Protein AF-D8FHB5-F1 (afdb_monomer)

Secondary structure (DSSP, 8-state):
--HHHHHHHHHHHHHHHHHHHHHHHHHHHHHHHHHSS--HHHHHHHHHHHHHHHHHHHHHHHH-TTTHHHHHHHHHHHHHHHHHHHHHTT--

Sequence (92 aa):
MNKEKLKNLLEKLTLFLTFLIVVVTWIGRIKKTNIGYVPSSIRNLQIILVLFTMAEILLLTYLDKKKNALYLSIFYIIMAVVYIAFKGAGRI

Solvent-accessible surface area (backbone atoms only — not comparable to full-atom values): 5071 Å² total; per-residue (Å²): 128,57,72,66,60,51,49,57,50,47,59,52,47,52,53,51,50,54,52,48,48,51,51,54,50,50,53,34,50,54,41,23,74,75,74,72,47,60,55,68,69,57,52,52,50,52,51,52,49,53,54,50,51,48,54,48,38,53,51,49,27,71,72,36,74,88,53,20,72,59,35,50,49,53,46,52,50,52,48,51,55,50,49,52,56,39,44,76,65,72,76,106

Mean predic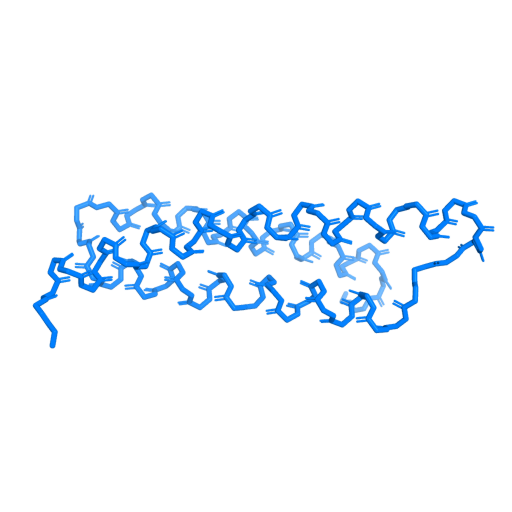ted aligned error: 4.4 Å

Radius of gyration: 15.34 Å; Cα contacts (8 Å, |Δi|>4): 53; chains: 1; bounding box: 34×20×45 Å

Foldseek 3Di:
DDLVVVLVVLVVVLVVLVVVLVVLVVVQVVCCVVVVGRDPVSVVVNVVSLVVSLVSLVVNLVSDVPCVVVSVVVSVVSVVVVVVVCVVVVND

pLDDT: mean 89.98, std 6.07, range [62.5, 95.25]

Structure (mmCIF, N/CA/C/O backbone):
data_AF-D8FHB5-F1
#
_entry.id   AF-D8FHB5-F1
#
loop_
_atom_site.group_PDB
_atom_site.id
_atom_site.type_symbol
_atom_site.label_atom_id
_atom_site.label_alt_id
_atom_site.label_comp_id
_atom_site.label_asym_id
_atom_site.label_entity_id
_atom_site.label_seq_id
_atom_site.pdbx_PDB_ins_code
_atom_site.Cartn_x
_atom_site.Cartn_y
_atom_site.Cartn_z
_atom_site.occupancy
_atom_site.B_iso_or_equiv
_atom_site.auth_seq_id
_atom_site.auth_comp_id
_atom_site.auth_asym_id
_atom_site.auth_atom_id
_atom_site.pdbx_PDB_model_num
ATOM 1 N N . MET A 1 1 ? 0.823 -5.562 24.369 1.00 63.31 1 MET A N 1
ATOM 2 C CA . MET A 1 1 ? 0.630 -4.137 24.000 1.00 63.31 1 MET A CA 1
ATOM 3 C C . MET A 1 1 ? -0.867 -3.838 24.012 1.00 63.31 1 MET A C 1
ATOM 5 O O . MET A 1 1 ? -1.612 -4.683 23.540 1.00 63.31 1 MET A O 1
ATOM 9 N N . ASN A 1 2 ? -1.325 -2.715 24.583 1.00 86.94 2 ASN A N 1
ATOM 10 C CA . ASN A 1 2 ? -2.764 -2.394 24.618 1.00 86.94 2 ASN A CA 1
ATOM 11 C C . ASN A 1 2 ? -3.309 -2.207 23.185 1.00 86.94 2 ASN A C 1
ATOM 13 O O . ASN A 1 2 ? -2.590 -1.671 22.337 1.00 86.94 2 ASN A O 1
ATOM 17 N N . LYS A 1 3 ? -4.552 -2.625 22.911 1.00 83.62 3 LYS A N 1
ATOM 18 C CA . LYS A 1 3 ? -5.154 -2.614 21.563 1.00 83.62 3 LYS A CA 1
ATOM 19 C C . LYS A 1 3 ? -5.110 -1.224 20.917 1.00 83.62 3 LYS A C 1
ATOM 21 O O . LYS A 1 3 ? -4.780 -1.100 19.742 1.00 83.62 3 LYS A O 1
ATOM 26 N N . GLU A 1 4 ? -5.363 -0.176 21.697 1.00 86.00 4 GLU A N 1
ATOM 27 C CA . GLU A 1 4 ? -5.278 1.213 21.227 1.00 86.00 4 GLU A CA 1
ATOM 28 C C . GLU A 1 4 ? -3.846 1.652 20.909 1.00 86.00 4 GLU A C 1
ATOM 30 O O . GLU A 1 4 ? -3.613 2.311 19.899 1.00 86.00 4 GLU A O 1
ATOM 35 N N . LYS A 1 5 ? -2.865 1.236 21.723 1.00 89.69 5 LYS A N 1
ATOM 36 C CA . LYS A 1 5 ? -1.445 1.508 21.451 1.00 89.69 5 LYS A CA 1
ATOM 37 C C . LYS A 1 5 ? -0.995 0.833 20.155 1.00 89.69 5 LYS A C 1
ATOM 39 O O . LYS A 1 5 ? -0.287 1.457 19.373 1.00 89.69 5 LYS A O 1
ATOM 44 N N . LEU A 1 6 ? -1.429 -0.409 19.917 1.00 90.31 6 LEU A N 1
ATOM 45 C CA . LEU A 1 6 ? -1.154 -1.124 18.669 1.00 90.31 6 LEU A CA 1
ATOM 46 C C . LEU A 1 6 ? -1.789 -0.422 17.470 1.00 90.31 6 LEU A C 1
ATOM 48 O O . LEU A 1 6 ? -1.103 -0.199 16.479 1.00 90.31 6 LEU A O 1
ATOM 52 N N . LYS A 1 7 ? -3.057 -0.012 17.578 1.00 89.50 7 LYS A N 1
ATOM 53 C CA . LYS A 1 7 ? -3.730 0.735 16.512 1.00 89.50 7 LYS A CA 1
ATOM 54 C C . LYS A 1 7 ? -2.986 2.024 16.162 1.00 89.50 7 LYS A C 1
ATOM 56 O O . LYS A 1 7 ? -2.687 2.241 14.997 1.00 89.50 7 LYS A O 1
ATOM 61 N N . ASN A 1 8 ? -2.643 2.843 17.155 1.00 92.38 8 ASN A N 1
ATOM 62 C CA . ASN A 1 8 ? -1.933 4.102 16.914 1.00 92.38 8 ASN A CA 1
ATOM 63 C C . ASN A 1 8 ? -0.546 3.877 16.295 1.00 92.38 8 ASN A C 1
ATOM 65 O O . ASN A 1 8 ? -0.071 4.709 15.526 1.00 92.38 8 ASN A O 1
ATOM 69 N N . LEU A 1 9 ? 0.122 2.774 16.644 1.00 93.75 9 LEU A N 1
ATOM 70 C CA . LEU A 1 9 ? 1.397 2.406 16.038 1.00 93.75 9 LEU A CA 1
ATOM 71 C C . LEU A 1 9 ? 1.220 2.024 14.565 1.00 93.75 9 LEU A C 1
ATOM 73 O O . LEU A 1 9 ? 1.992 2.498 13.740 1.00 93.75 9 LEU A O 1
ATOM 77 N N . LEU A 1 10 ? 0.185 1.244 14.241 1.00 92.62 10 LEU A N 1
ATOM 78 C CA . LEU A 1 10 ? -0.159 0.901 12.861 1.00 92.62 10 LEU A CA 1
ATOM 79 C C . LEU A 1 10 ? -0.578 2.141 12.061 1.00 92.62 10 LEU A C 1
ATOM 81 O O . LEU A 1 10 ? -0.059 2.364 10.986 1.00 92.62 10 LEU A O 1
ATOM 85 N N . GLU A 1 11 ? -1.409 3.041 12.590 1.00 91.19 11 GLU A N 1
ATOM 86 C CA . GLU A 1 11 ? -1.762 4.275 11.863 1.00 91.19 11 GLU A CA 1
ATOM 87 C C . GLU A 1 11 ? -0.515 5.111 11.500 1.00 91.19 11 GLU A C 1
ATOM 89 O O . GLU A 1 11 ? -0.404 5.630 10.387 1.00 91.19 11 GLU A O 1
ATOM 94 N N . LYS A 1 12 ? 0.464 5.201 12.410 1.00 94.62 12 LYS A N 1
ATOM 95 C CA . LYS A 1 12 ? 1.746 5.876 12.144 1.00 94.62 12 LYS A CA 1
ATOM 96 C C . LYS A 1 12 ? 2.609 5.121 11.137 1.00 94.62 12 LYS A C 1
ATOM 98 O O . LYS A 1 12 ? 3.237 5.751 10.286 1.00 94.62 12 LYS A O 1
ATOM 103 N N . LEU A 1 13 ? 2.655 3.796 11.239 1.00 94.50 13 LEU A N 1
ATOM 104 C CA . LEU A 1 13 ? 3.408 2.948 10.323 1.00 94.50 13 LEU A CA 1
ATOM 105 C C . LEU A 1 13 ? 2.816 3.011 8.906 1.00 94.50 13 LEU A C 1
ATOM 107 O O . LEU A 1 13 ? 3.576 3.189 7.958 1.00 94.50 13 LEU A O 1
ATOM 111 N N . THR A 1 14 ? 1.491 3.024 8.763 1.00 91.62 14 THR A N 1
ATOM 112 C CA . THR A 1 14 ? 0.799 3.174 7.475 1.00 91.62 14 THR A CA 1
ATOM 113 C C . THR A 1 14 ? 1.160 4.495 6.806 1.00 91.62 14 THR A C 1
ATOM 115 O O . THR A 1 14 ? 1.479 4.526 5.615 1.00 91.62 14 THR A O 1
ATOM 118 N N . LEU A 1 15 ? 1.167 5.598 7.565 1.00 92.12 15 LEU A N 1
ATOM 119 C CA . LEU A 1 15 ? 1.604 6.905 7.060 1.00 92.12 15 LEU A CA 1
ATOM 120 C C . LEU A 1 15 ? 3.067 6.868 6.604 1.00 92.12 15 LEU A C 1
ATOM 122 O O . LEU A 1 15 ? 3.387 7.334 5.508 1.00 92.12 15 LEU A O 1
ATOM 126 N N . PHE A 1 16 ? 3.944 6.277 7.418 1.00 94.69 16 PHE A N 1
ATOM 127 C CA . PHE A 1 16 ? 5.359 6.131 7.090 1.00 94.69 16 PHE A CA 1
ATOM 128 C C . PHE A 1 16 ? 5.579 5.294 5.822 1.00 94.69 16 PHE A C 1
ATOM 130 O O . PHE A 1 16 ? 6.328 5.704 4.937 1.00 94.69 16 PHE A O 1
ATOM 137 N N . LEU A 1 17 ? 4.897 4.156 5.690 1.00 93.00 17 LEU A N 1
ATOM 138 C CA . LEU A 1 17 ? 4.993 3.291 4.516 1.00 93.00 17 LEU A CA 1
ATOM 139 C C . LEU A 1 17 ? 4.449 3.971 3.266 1.00 93.00 17 LEU A C 1
ATOM 141 O O . LEU A 1 17 ? 5.063 3.868 2.209 1.00 93.00 17 LEU A O 1
ATOM 145 N N . THR A 1 18 ? 3.352 4.719 3.385 1.00 90.25 18 THR A N 1
ATOM 146 C CA . THR A 1 18 ? 2.795 5.494 2.267 1.00 90.25 18 THR A CA 1
ATOM 147 C C . THR A 1 18 ? 3.811 6.518 1.767 1.00 90.25 18 THR A C 1
ATOM 149 O O . THR A 1 18 ? 4.066 6.609 0.565 1.00 90.25 18 THR A O 1
ATOM 152 N N . PHE A 1 19 ? 4.460 7.241 2.683 1.00 94.19 19 PHE A N 1
ATOM 153 C CA . PHE A 1 19 ? 5.550 8.150 2.337 1.00 94.19 19 PHE A CA 1
ATOM 154 C C . PHE A 1 19 ? 6.716 7.409 1.666 1.00 94.19 19 PHE A C 1
ATOM 156 O O . PHE A 1 19 ? 7.203 7.833 0.615 1.00 94.19 19 PHE A O 1
ATOM 163 N N . LEU A 1 20 ? 7.127 6.266 2.219 1.00 94.06 20 LEU A N 1
ATOM 164 C CA . LEU A 1 20 ? 8.216 5.461 1.672 1.00 94.06 20 LEU A CA 1
ATOM 165 C C . LEU A 1 20 ? 7.902 4.955 0.252 1.00 94.06 20 LEU A C 1
ATOM 167 O O . LEU A 1 20 ? 8.767 5.013 -0.621 1.00 94.06 20 LEU A O 1
ATOM 171 N N . ILE A 1 21 ? 6.663 4.521 -0.008 1.00 93.19 21 ILE A N 1
ATOM 172 C CA . ILE A 1 21 ? 6.193 4.119 -1.342 1.00 93.19 21 ILE A CA 1
ATOM 173 C C . ILE A 1 21 ? 6.372 5.272 -2.328 1.00 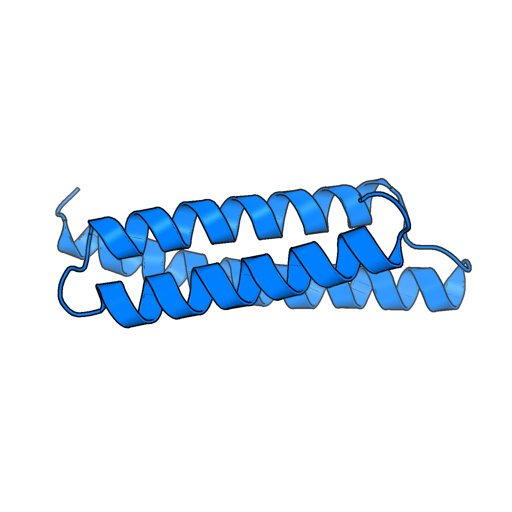93.19 21 ILE A C 1
ATOM 175 O O . ILE A 1 21 ? 6.920 5.058 -3.413 1.00 93.19 21 ILE A O 1
ATOM 179 N N . VAL A 1 22 ? 5.961 6.490 -1.962 1.00 93.50 22 VAL A N 1
ATOM 180 C CA . VAL A 1 22 ? 6.119 7.676 -2.820 1.00 93.50 22 VAL A CA 1
ATOM 181 C C . VAL A 1 22 ? 7.595 7.928 -3.124 1.00 93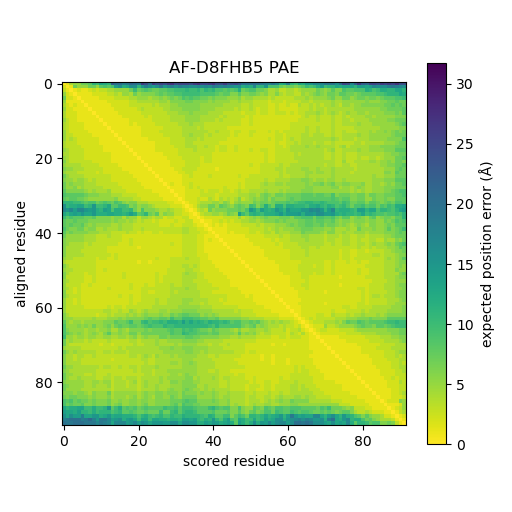.50 22 VAL A C 1
ATOM 183 O O . VAL A 1 22 ? 7.957 8.056 -4.295 1.00 93.50 22 VAL A O 1
ATOM 186 N N . VAL A 1 23 ? 8.460 7.919 -2.105 1.00 94.94 23 VAL A N 1
ATOM 187 C CA . VAL A 1 23 ? 9.907 8.137 -2.267 1.00 94.94 23 VAL A CA 1
ATOM 188 C C . VAL A 1 23 ? 10.529 7.091 -3.196 1.00 94.94 23 VAL A C 1
ATOM 190 O O . VAL A 1 23 ? 11.186 7.446 -4.176 1.00 94.94 23 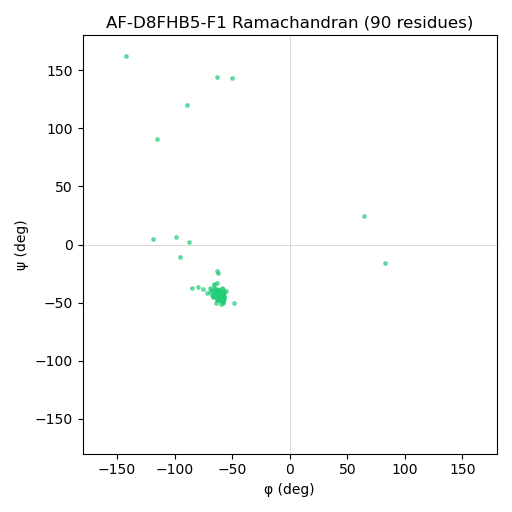VAL A O 1
ATOM 193 N N . VAL A 1 24 ? 10.292 5.801 -2.949 1.00 93.06 24 VAL A N 1
ATOM 194 C CA . VAL A 1 24 ? 10.858 4.712 -3.765 1.00 93.06 24 VAL A CA 1
ATOM 195 C C . VAL A 1 24 ? 10.296 4.737 -5.192 1.00 93.06 24 VAL A C 1
ATOM 197 O O . VAL A 1 24 ? 11.015 4.450 -6.156 1.00 93.06 24 VAL A O 1
ATOM 200 N N . THR A 1 25 ? 9.032 5.124 -5.364 1.00 91.81 25 THR A N 1
ATOM 201 C CA . THR A 1 25 ? 8.426 5.333 -6.689 1.00 91.81 25 THR A CA 1
ATOM 202 C C . THR A 1 25 ? 9.116 6.466 -7.439 1.00 91.81 25 THR A C 1
ATOM 204 O O . THR A 1 25 ? 9.441 6.322 -8.622 1.00 91.81 25 THR A O 1
ATOM 207 N N . TRP A 1 26 ? 9.417 7.565 -6.750 1.00 93.81 26 TRP A N 1
ATOM 208 C CA . TRP A 1 26 ? 10.094 8.717 -7.332 1.00 93.81 26 TRP A CA 1
ATOM 209 C C . TRP A 1 26 ? 11.535 8.393 -7.746 1.00 93.81 26 TRP A C 1
ATOM 211 O O . TRP A 1 26 ? 11.929 8.677 -8.879 1.00 93.81 26 TRP A O 1
ATOM 221 N N . ILE A 1 27 ? 12.283 7.684 -6.895 1.00 92.12 27 ILE A N 1
ATOM 222 C CA . ILE A 1 27 ? 13.625 7.176 -7.225 1.00 92.12 27 ILE A CA 1
ATOM 223 C C . ILE A 1 27 ? 13.563 6.258 -8.453 1.00 92.12 27 ILE A C 1
ATOM 225 O O . ILE A 1 27 ? 14.377 6.388 -9.372 1.00 92.12 27 ILE A O 1
ATOM 229 N N . GLY A 1 28 ? 12.580 5.354 -8.506 1.00 91.12 28 GLY A N 1
ATOM 230 C CA . GLY A 1 28 ? 12.359 4.488 -9.664 1.00 91.12 28 GLY A CA 1
ATOM 231 C C . GLY A 1 28 ? 12.113 5.281 -10.948 1.00 91.12 28 GLY A C 1
ATOM 232 O O . GLY A 1 28 ? 12.688 4.953 -11.987 1.00 91.12 28 GLY A O 1
ATOM 233 N N . ARG A 1 29 ? 11.324 6.359 -10.877 1.00 89.81 29 ARG A N 1
ATOM 234 C CA . ARG A 1 29 ? 11.057 7.245 -12.019 1.00 89.81 29 ARG A CA 1
ATOM 235 C C . ARG A 1 29 ? 12.317 7.968 -12.491 1.00 89.81 29 ARG A C 1
ATOM 237 O O . ARG A 1 29 ? 12.577 7.957 -13.688 1.00 89.81 29 ARG A O 1
ATOM 244 N N . ILE A 1 30 ? 13.123 8.510 -11.576 1.00 90.81 30 ILE A N 1
ATOM 245 C CA . ILE A 1 30 ? 14.412 9.145 -11.907 1.00 90.81 30 ILE A CA 1
ATOM 246 C C . ILE A 1 30 ? 15.334 8.150 -12.615 1.00 90.81 30 ILE A C 1
ATOM 248 O O . ILE A 1 30 ? 15.911 8.465 -13.655 1.00 90.81 30 ILE A O 1
ATOM 252 N N . LYS A 1 31 ? 15.447 6.922 -12.092 1.00 89.06 31 LYS A N 1
ATOM 253 C CA . LYS A 1 31 ? 16.245 5.875 -12.740 1.00 89.06 31 LYS A CA 1
ATOM 254 C C . LYS A 1 31 ? 15.701 5.550 -14.129 1.00 89.06 31 LYS A C 1
ATOM 256 O O . LYS A 1 31 ? 16.481 5.536 -15.070 1.00 89.06 31 LYS A O 1
ATOM 261 N N . LYS A 1 32 ? 14.385 5.397 -14.298 1.00 89.88 32 LYS A N 1
ATOM 262 C CA . LYS A 1 32 ? 13.788 5.167 -15.622 1.00 89.88 32 LYS A CA 1
ATOM 263 C C . LYS A 1 32 ? 14.135 6.275 -16.619 1.00 89.88 32 LYS A C 1
ATOM 265 O O . LYS A 1 32 ? 14.450 5.959 -17.757 1.00 89.88 32 LYS A O 1
ATOM 270 N N . THR A 1 33 ? 14.111 7.539 -16.202 1.00 90.06 33 THR A N 1
ATOM 271 C CA . THR A 1 33 ? 14.487 8.664 -17.071 1.00 90.06 33 THR A CA 1
ATOM 272 C C . THR A 1 33 ? 15.969 8.627 -17.456 1.00 90.06 33 THR A C 1
ATOM 274 O O . THR A 1 33 ? 16.301 8.915 -18.598 1.00 90.06 33 THR A O 1
ATOM 277 N N . ASN A 1 34 ? 16.854 8.229 -16.536 1.00 86.06 34 ASN A N 1
ATOM 278 C CA . ASN A 1 34 ? 18.303 8.267 -16.762 1.00 86.06 34 ASN A CA 1
ATOM 279 C C . ASN A 1 34 ? 18.857 7.032 -17.495 1.00 86.06 34 ASN A C 1
ATOM 281 O O . ASN A 1 34 ? 19.784 7.165 -18.284 1.00 86.06 34 ASN A O 1
ATOM 285 N N . ILE A 1 35 ? 18.337 5.833 -17.208 1.00 86.56 35 ILE A N 1
ATOM 286 C CA . ILE A 1 35 ? 18.843 4.550 -17.744 1.00 86.56 35 ILE A CA 1
ATOM 287 C C . ILE A 1 35 ? 17.803 3.784 -18.582 1.00 86.56 35 ILE A C 1
ATOM 289 O O . ILE A 1 35 ? 18.045 2.652 -18.985 1.00 86.56 35 ILE A O 1
ATOM 293 N N . GLY A 1 36 ? 16.625 4.363 -18.831 1.00 87.62 36 GLY A N 1
ATOM 294 C CA . GLY A 1 36 ? 15.565 3.791 -19.676 1.00 87.62 36 GLY A CA 1
ATOM 295 C C . GLY A 1 36 ? 14.647 2.770 -18.989 1.00 87.62 36 GLY A C 1
ATOM 296 O O . GLY A 1 36 ? 13.551 2.497 -19.479 1.00 87.62 36 GLY A O 1
ATOM 297 N N . TYR A 1 37 ? 15.031 2.226 -17.830 1.00 85.75 37 TYR A N 1
ATOM 298 C CA . TYR A 1 37 ? 14.245 1.224 -17.099 1.00 85.75 37 TYR A CA 1
ATOM 299 C C . TYR A 1 37 ? 14.306 1.405 -15.575 1.00 85.75 37 TYR A C 1
ATOM 301 O O . TYR A 1 37 ? 15.190 2.063 -15.033 1.00 85.75 37 TYR A O 1
ATOM 309 N N . VAL A 1 38 ? 13.351 0.794 -14.862 1.00 88.12 38 VAL A N 1
ATOM 310 C CA . VAL A 1 38 ? 13.374 0.709 -13.392 1.00 88.12 38 VAL A CA 1
ATOM 311 C C . VAL A 1 38 ? 14.139 -0.557 -12.979 1.00 88.12 38 VAL A C 1
ATOM 313 O O . VAL A 1 38 ? 13.695 -1.660 -13.340 1.00 88.12 38 VAL A O 1
ATOM 316 N N . PRO A 1 39 ? 15.250 -0.440 -12.223 1.00 90.19 39 PRO A N 1
ATOM 317 C CA . PRO A 1 39 ? 16.000 -1.585 -11.709 1.00 90.19 39 PRO A CA 1
ATOM 318 C C . PRO A 1 39 ? 15.102 -2.605 -11.002 1.00 90.19 39 PRO A C 1
ATOM 320 O O . PRO A 1 39 ? 14.148 -2.235 -10.313 1.00 90.19 39 PRO A O 1
ATOM 323 N N . SER A 1 40 ? 15.410 -3.894 -11.159 1.00 88.69 40 SER A N 1
ATOM 324 C CA . SER A 1 40 ? 14.656 -4.990 -10.533 1.00 88.69 40 SER A CA 1
ATOM 325 C C . SER A 1 40 ? 14.608 -4.865 -9.010 1.00 88.69 40 SER A C 1
ATOM 327 O O . SER A 1 40 ? 13.554 -5.078 -8.423 1.00 88.69 40 SER A O 1
ATOM 329 N N . SER A 1 41 ? 15.699 -4.425 -8.378 1.00 89.88 41 SER A N 1
ATOM 330 C CA . SER A 1 41 ? 15.765 -4.168 -6.934 1.00 89.88 41 SER A CA 1
ATOM 331 C C . SER A 1 41 ? 14.733 -3.136 -6.468 1.00 89.88 41 SER A C 1
ATOM 333 O O . SER A 1 41 ? 13.972 -3.399 -5.541 1.00 89.88 41 SER A O 1
ATOM 335 N N . ILE A 1 42 ? 14.648 -1.989 -7.149 1.00 91.31 42 ILE A N 1
ATOM 336 C CA . ILE A 1 42 ? 13.694 -0.917 -6.822 1.00 91.31 42 ILE A CA 1
ATOM 337 C C . ILE A 1 42 ? 12.259 -1.385 -7.061 1.00 91.31 42 ILE A C 1
ATOM 339 O O . ILE A 1 42 ? 11.381 -1.146 -6.238 1.00 91.31 42 ILE A O 1
ATOM 343 N N . ARG A 1 43 ? 12.019 -2.085 -8.171 1.00 89.19 43 ARG A N 1
ATOM 344 C CA . ARG A 1 43 ? 10.697 -2.622 -8.509 1.00 89.19 43 ARG A CA 1
ATOM 345 C C . ARG A 1 43 ? 10.212 -3.635 -7.474 1.00 89.19 43 ARG A C 1
ATOM 347 O O . ARG A 1 43 ? 9.075 -3.551 -7.026 1.00 89.19 43 ARG A O 1
ATOM 354 N N . ASN A 1 44 ? 11.078 -4.562 -7.070 1.00 91.25 44 ASN A N 1
ATOM 355 C CA . ASN A 1 44 ? 10.755 -5.549 -6.045 1.00 91.25 44 ASN A CA 1
ATOM 356 C C . ASN A 1 44 ? 10.477 -4.866 -4.704 1.00 91.25 44 ASN A C 1
ATOM 358 O O . ASN A 1 44 ? 9.516 -5.228 -4.033 1.00 91.25 44 ASN A O 1
ATOM 362 N N . LEU A 1 45 ? 11.251 -3.833 -4.352 1.00 94.25 45 LEU A N 1
ATOM 363 C CA . LEU A 1 45 ? 10.999 -3.038 -3.154 1.00 94.25 45 LEU A CA 1
ATOM 364 C C . LEU A 1 45 ? 9.624 -2.349 -3.203 1.00 94.25 45 LEU A C 1
ATOM 366 O O . LEU A 1 45 ? 8.887 -2.419 -2.227 1.00 94.25 45 LEU A O 1
ATOM 370 N N . GLN A 1 46 ? 9.239 -1.747 -4.335 1.00 91.00 46 GLN A N 1
ATOM 371 C CA . GLN A 1 46 ? 7.905 -1.147 -4.510 1.00 91.00 46 GLN A CA 1
ATOM 372 C C . GLN A 1 46 ? 6.788 -2.177 -4.301 1.00 91.00 46 GLN A C 1
ATOM 374 O O . GLN A 1 46 ? 5.828 -1.900 -3.588 1.00 91.00 46 GLN A O 1
ATOM 379 N N . ILE A 1 47 ? 6.929 -3.374 -4.880 1.00 90.81 47 ILE A N 1
ATOM 380 C CA . ILE A 1 47 ? 5.944 -4.456 -4.737 1.00 90.81 47 ILE A CA 1
ATOM 381 C C . ILE A 1 47 ? 5.835 -4.898 -3.274 1.00 90.81 47 ILE A C 1
ATOM 383 O O . ILE A 1 47 ? 4.729 -4.985 -2.746 1.00 90.81 47 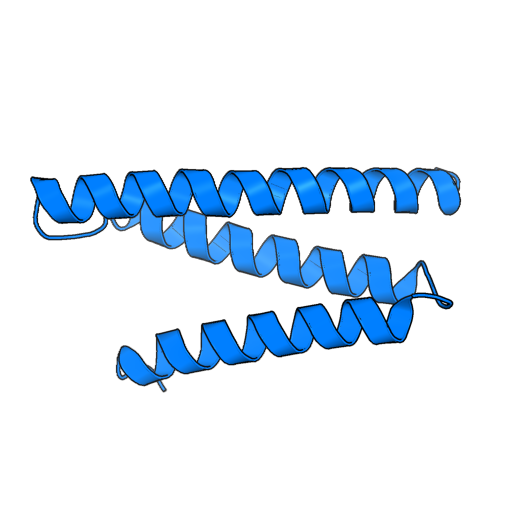ILE A O 1
ATOM 387 N N . ILE A 1 48 ? 6.969 -5.139 -2.609 1.00 93.94 48 ILE A N 1
ATOM 388 C CA . ILE A 1 48 ? 7.002 -5.547 -1.198 1.00 93.94 48 ILE A CA 1
ATOM 389 C C . ILE A 1 48 ? 6.323 -4.493 -0.321 1.00 93.94 48 ILE A C 1
ATOM 391 O O . ILE A 1 48 ? 5.522 -4.848 0.540 1.00 93.94 48 ILE A O 1
ATOM 395 N N . LEU A 1 49 ? 6.592 -3.208 -0.561 1.00 94.38 49 LEU A N 1
ATOM 396 C CA . LEU A 1 49 ? 5.978 -2.123 0.202 1.00 94.38 49 LEU A CA 1
ATOM 397 C C . LEU A 1 49 ? 4.462 -2.074 0.020 1.00 94.38 49 LEU A C 1
ATOM 399 O O . LEU A 1 49 ? 3.747 -1.978 1.011 1.00 94.38 49 LEU A O 1
ATOM 403 N N . VAL A 1 50 ? 3.966 -2.202 -1.214 1.00 92.94 50 VAL A N 1
ATOM 404 C CA . VAL A 1 50 ? 2.519 -2.229 -1.478 1.00 92.94 50 VAL A CA 1
ATOM 405 C C . VAL A 1 50 ? 1.856 -3.417 -0.779 1.00 92.94 50 VAL A C 1
ATOM 407 O O . VAL A 1 50 ? 0.842 -3.235 -0.106 1.00 92.94 50 VAL A O 1
ATOM 410 N N . LEU A 1 51 ? 2.442 -4.616 -0.872 1.00 93.44 51 LEU A N 1
ATOM 411 C CA . LEU A 1 51 ? 1.916 -5.809 -0.200 1.00 93.44 51 LEU A CA 1
ATOM 412 C C . LEU A 1 51 ? 1.908 -5.650 1.324 1.00 93.44 51 LEU A C 1
ATOM 414 O O . LEU A 1 51 ? 0.937 -6.025 1.982 1.00 93.44 51 LEU A O 1
ATOM 418 N N . PHE A 1 52 ? 2.967 -5.066 1.885 1.00 94.62 52 PHE A N 1
ATOM 419 C CA . PHE A 1 52 ? 3.067 -4.831 3.319 1.00 94.62 52 PHE A CA 1
ATOM 420 C C . PHE A 1 52 ? 2.026 -3.811 3.799 1.00 94.62 52 PHE A C 1
ATOM 422 O O . PHE A 1 52 ? 1.315 -4.080 4.766 1.00 94.62 52 PHE A O 1
ATOM 429 N N . THR A 1 53 ? 1.846 -2.699 3.079 1.00 94.00 53 THR A N 1
ATOM 430 C CA . THR A 1 53 ? 0.796 -1.707 3.369 1.00 94.00 53 THR A CA 1
ATOM 431 C C . THR A 1 53 ? -0.605 -2.307 3.253 1.00 94.00 53 THR A C 1
ATOM 433 O O . THR A 1 53 ? -1.468 -2.026 4.080 1.00 94.00 53 THR A O 1
ATOM 436 N N . MET A 1 54 ? -0.852 -3.177 2.273 1.00 93.94 54 MET A N 1
ATOM 437 C CA . MET A 1 54 ? -2.135 -3.875 2.159 1.00 93.94 54 MET A CA 1
ATOM 438 C C . MET A 1 54 ? -2.418 -4.776 3.366 1.00 93.94 54 MET A C 1
ATOM 440 O O . MET A 1 54 ? -3.526 -4.747 3.905 1.00 93.94 54 MET A O 1
ATOM 444 N N . ALA A 1 55 ? -1.426 -5.552 3.812 1.00 94.56 55 ALA A N 1
ATOM 445 C CA . ALA A 1 55 ? -1.560 -6.397 4.996 1.00 94.56 55 ALA A CA 1
ATOM 446 C C . ALA A 1 55 ? -1.827 -5.559 6.259 1.00 94.56 55 ALA A C 1
ATOM 448 O O . ALA A 1 55 ? -2.662 -5.912 7.092 1.00 94.56 55 ALA A O 1
ATOM 449 N N . GLU A 1 56 ? -1.163 -4.412 6.375 1.00 94.19 56 GLU A N 1
ATOM 450 C CA . GLU A 1 56 ? -1.345 -3.480 7.482 1.00 94.19 56 GLU A CA 1
ATOM 451 C C . GLU A 1 56 ? -2.750 -2.859 7.516 1.00 94.19 56 GLU A C 1
ATOM 453 O O . GLU A 1 56 ? -3.378 -2.794 8.574 1.00 94.19 56 GLU A O 1
ATOM 458 N N . ILE A 1 57 ? -3.287 -2.462 6.360 1.00 94.19 57 ILE A N 1
ATOM 459 C CA . ILE A 1 57 ? -4.650 -1.927 6.254 1.00 94.19 57 ILE A CA 1
ATOM 460 C C . ILE A 1 57 ? -5.681 -2.987 6.662 1.00 94.19 57 ILE A C 1
ATOM 462 O O . ILE A 1 57 ? -6.649 -2.666 7.358 1.00 94.19 57 ILE A O 1
ATOM 466 N N . LEU A 1 58 ? -5.475 -4.259 6.305 1.00 93.62 58 LEU A N 1
ATOM 467 C CA . LEU A 1 58 ? -6.332 -5.355 6.774 1.00 93.62 58 LEU A CA 1
ATOM 468 C C . LEU A 1 58 ? -6.258 -5.529 8.300 1.00 93.62 58 LEU A C 1
ATOM 470 O O . LEU A 1 58 ? -7.288 -5.723 8.951 1.00 93.62 58 LEU A O 1
ATOM 474 N N . LEU A 1 59 ? -5.071 -5.385 8.899 1.00 93.75 59 LEU A N 1
ATOM 475 C CA . LEU A 1 59 ? -4.922 -5.390 10.358 1.00 93.75 59 LEU A CA 1
ATOM 476 C C . LEU A 1 59 ? -5.653 -4.207 11.011 1.00 93.75 59 LEU A C 1
ATOM 478 O O . LEU A 1 59 ? -6.368 -4.403 11.996 1.00 93.75 59 LEU A O 1
ATOM 482 N N . LEU A 1 60 ? -5.543 -2.997 10.457 1.00 93.31 60 LEU A N 1
ATOM 483 C CA . LEU A 1 60 ? -6.286 -1.821 10.932 1.00 93.31 60 LEU A CA 1
ATOM 484 C C . LEU A 1 60 ? -7.801 -2.019 10.831 1.00 93.31 60 LEU A C 1
ATOM 486 O O . LEU A 1 60 ? -8.527 -1.696 11.771 1.00 93.31 60 LEU A O 1
ATOM 490 N N . THR A 1 61 ? -8.260 -2.623 9.735 1.00 93.19 61 THR A N 1
ATOM 491 C CA . THR A 1 61 ? -9.665 -2.987 9.507 1.00 93.19 61 THR A CA 1
ATOM 492 C C . THR A 1 61 ? -10.197 -3.891 10.620 1.00 93.19 61 THR A C 1
ATOM 494 O O . THR A 1 61 ? -11.286 -3.666 11.152 1.00 93.19 61 THR A O 1
ATOM 497 N N . TYR A 1 62 ? -9.412 -4.896 11.014 1.00 90.81 62 TYR A N 1
ATOM 498 C CA . TYR A 1 62 ? -9.765 -5.807 12.101 1.00 90.81 62 TYR A CA 1
ATOM 499 C C . TYR A 1 62 ? -9.746 -5.122 13.481 1.00 90.81 62 TYR A C 1
ATOM 501 O O . TYR A 1 62 ? -10.581 -5.402 14.351 1.00 90.81 62 TYR A O 1
ATOM 509 N N . LEU A 1 63 ? -8.796 -4.211 13.704 1.00 90.94 63 LEU A N 1
ATOM 510 C CA . LEU A 1 63 ? -8.591 -3.571 15.002 1.00 90.94 63 LEU A CA 1
ATOM 511 C C . LEU A 1 63 ? -9.579 -2.431 15.281 1.00 90.94 63 LEU A C 1
ATOM 513 O O . LEU A 1 63 ? -10.023 -2.300 16.429 1.00 90.94 63 LEU A O 1
ATOM 517 N N . ASP A 1 64 ? -9.959 -1.648 14.272 1.00 90.00 64 ASP A N 1
ATOM 518 C CA . ASP A 1 64 ? -10.853 -0.496 14.407 1.00 90.00 64 ASP A CA 1
ATOM 519 C C . ASP A 1 64 ? -12.175 -0.708 13.659 1.00 90.00 64 ASP A C 1
ATOM 521 O O . ASP A 1 64 ? -12.359 -0.343 12.497 1.00 90.00 64 ASP A O 1
ATOM 525 N N . LYS A 1 65 ? -13.150 -1.260 14.388 1.00 84.50 65 LYS A N 1
ATOM 526 C CA . LYS A 1 65 ? -14.492 -1.533 13.861 1.00 84.50 65 LYS A CA 1
ATOM 527 C C . LYS A 1 65 ? -15.247 -0.271 13.427 1.00 84.50 65 LYS A C 1
ATOM 529 O O . LYS A 1 65 ? -16.132 -0.390 12.588 1.00 84.50 65 LYS A O 1
ATOM 534 N N . LYS A 1 66 ? -14.923 0.915 13.965 1.00 89.31 66 LYS A N 1
ATOM 535 C CA . LYS A 1 66 ? -15.620 2.167 13.610 1.00 89.31 66 LYS A CA 1
ATOM 536 C C . LYS A 1 66 ? -15.193 2.672 12.234 1.00 89.31 66 LYS A C 1
ATOM 538 O O . LYS A 1 66 ? -16.026 3.163 11.482 1.00 89.31 66 LYS A O 1
ATOM 543 N N . LYS A 1 67 ? -13.906 2.538 11.906 1.00 89.25 67 LYS A N 1
ATOM 544 C CA . LYS A 1 67 ? -13.330 2.954 10.616 1.00 89.25 67 LYS A CA 1
ATOM 545 C C . LYS A 1 67 ? -13.153 1.798 9.621 1.00 89.25 67 LYS A C 1
ATOM 547 O O . LYS A 1 67 ? -12.598 2.006 8.550 1.00 89.25 67 LYS A O 1
ATOM 552 N N . ASN A 1 68 ? -13.644 0.601 9.937 1.00 90.94 68 ASN A N 1
ATOM 553 C CA . ASN A 1 68 ? -13.523 -0.598 9.100 1.00 90.94 68 ASN A CA 1
ATOM 554 C C . ASN A 1 68 ? -13.903 -0.334 7.628 1.00 90.94 68 ASN A C 1
ATOM 556 O O . ASN A 1 68 ? -13.100 -0.588 6.735 1.00 90.94 68 ASN A O 1
ATOM 560 N N . ALA A 1 69 ? -15.069 0.272 7.379 1.00 91.31 69 ALA A N 1
ATOM 561 C CA . ALA A 1 69 ? -15.519 0.574 6.018 1.00 91.31 69 ALA A CA 1
ATOM 562 C C . ALA A 1 69 ? -14.537 1.479 5.245 1.00 91.31 69 ALA A C 1
ATOM 564 O O . ALA A 1 69 ? -14.307 1.265 4.055 1.00 91.31 69 ALA A O 1
ATOM 565 N N . LEU A 1 70 ? -13.918 2.456 5.921 1.00 92.50 70 LEU A N 1
ATOM 566 C CA . LEU A 1 70 ? -12.891 3.321 5.335 1.00 92.50 70 LEU A CA 1
ATOM 567 C C . LEU A 1 70 ? -11.650 2.505 4.950 1.00 92.50 70 LEU A C 1
ATOM 569 O O . LEU A 1 70 ? -11.188 2.599 3.816 1.00 92.50 70 LEU A O 1
ATOM 573 N N . TYR A 1 71 ? -11.124 1.690 5.868 1.00 93.31 71 TYR A N 1
ATOM 574 C CA . TYR A 1 71 ? -9.923 0.890 5.614 1.00 93.31 71 TYR A CA 1
ATOM 575 C C . TYR A 1 71 ? -10.140 -0.148 4.507 1.00 93.31 71 TYR A C 1
ATOM 577 O O . TYR A 1 71 ? -9.296 -0.267 3.621 1.00 93.31 71 TYR A O 1
ATOM 585 N N . LEU A 1 72 ? -11.298 -0.816 4.479 1.00 94.50 72 LEU A N 1
ATOM 586 C CA . LEU A 1 72 ? -11.676 -1.699 3.371 1.00 94.50 72 LEU A CA 1
ATOM 587 C C . LEU A 1 72 ? -11.751 -0.950 2.040 1.00 94.50 72 LEU A C 1
ATOM 589 O O . LEU A 1 72 ? -11.265 -1.450 1.030 1.00 94.50 72 LEU A O 1
ATOM 593 N N . SER A 1 73 ? -12.321 0.256 2.031 1.00 95.25 73 SER A N 1
ATOM 594 C CA . SER A 1 73 ? -12.396 1.069 0.811 1.00 95.25 73 SER A CA 1
ATOM 595 C C . SER A 1 73 ? -10.999 1.408 0.288 1.00 95.25 73 SER A C 1
ATOM 597 O O . SER A 1 73 ? -10.728 1.229 -0.897 1.00 95.25 73 SER A O 1
ATOM 599 N N . ILE A 1 74 ? -10.081 1.818 1.173 1.00 93.56 74 ILE A N 1
ATOM 600 C CA . ILE A 1 74 ? -8.678 2.077 0.814 1.00 93.56 74 ILE A CA 1
ATOM 601 C C . ILE A 1 74 ? -8.021 0.802 0.268 1.00 93.56 74 ILE A C 1
ATOM 603 O O . ILE A 1 74 ? -7.358 0.849 -0.767 1.00 93.56 74 ILE A O 1
ATOM 607 N N . PHE A 1 75 ? -8.237 -0.344 0.917 1.00 94.50 75 PHE A N 1
ATOM 608 C CA . PHE A 1 75 ? -7.709 -1.629 0.462 1.00 94.50 75 PHE A CA 1
ATOM 609 C C . PHE A 1 75 ? -8.177 -1.979 -0.958 1.00 94.50 75 PHE A C 1
ATOM 611 O O . PHE A 1 75 ? -7.354 -2.312 -1.813 1.00 94.50 75 PHE A O 1
ATOM 618 N N . TYR A 1 76 ? -9.476 -1.853 -1.242 1.00 94.81 76 TYR A N 1
ATOM 619 C CA . TYR A 1 76 ? -10.018 -2.137 -2.572 1.00 94.81 76 TYR A CA 1
ATOM 620 C C . TYR A 1 76 ? -9.521 -1.156 -3.638 1.00 94.81 76 TYR A C 1
ATOM 622 O O . TYR A 1 76 ? -9.269 -1.573 -4.769 1.00 94.81 76 TYR A O 1
ATOM 630 N N . ILE A 1 77 ? -9.311 0.117 -3.289 1.00 94.75 77 ILE A N 1
ATOM 631 C CA . ILE A 1 77 ? -8.693 1.095 -4.196 1.00 94.75 77 ILE A CA 1
ATOM 632 C C . ILE A 1 77 ? -7.267 0.661 -4.549 1.00 94.75 77 ILE A C 1
ATOM 634 O O . ILE A 1 77 ? -6.917 0.622 -5.728 1.00 94.75 77 ILE A O 1
ATOM 638 N N . ILE A 1 78 ? -6.454 0.285 -3.556 1.00 92.38 78 ILE A N 1
ATOM 639 C CA . ILE A 1 78 ? -5.086 -0.196 -3.798 1.00 92.38 78 ILE A CA 1
ATOM 640 C C . ILE A 1 78 ? -5.114 -1.441 -4.691 1.00 92.38 78 ILE A C 1
ATOM 642 O O . ILE A 1 78 ? -4.383 -1.499 -5.679 1.00 92.38 78 ILE A O 1
ATOM 646 N N . MET A 1 79 ? -6.002 -2.397 -4.409 1.00 93.12 79 MET A N 1
ATOM 647 C CA . MET A 1 79 ? -6.190 -3.591 -5.238 1.00 93.12 79 MET A CA 1
ATOM 648 C C . MET A 1 79 ? -6.546 -3.255 -6.687 1.00 93.12 79 MET A C 1
ATOM 650 O O . MET A 1 79 ? -5.967 -3.837 -7.603 1.00 93.12 79 MET A O 1
ATOM 654 N N . ALA A 1 80 ? -7.453 -2.304 -6.914 1.00 94.00 80 ALA A N 1
ATOM 655 C CA . ALA A 1 80 ? -7.825 -1.872 -8.257 1.00 94.00 80 ALA A CA 1
ATOM 656 C C . ALA A 1 80 ? -6.630 -1.257 -9.006 1.00 94.0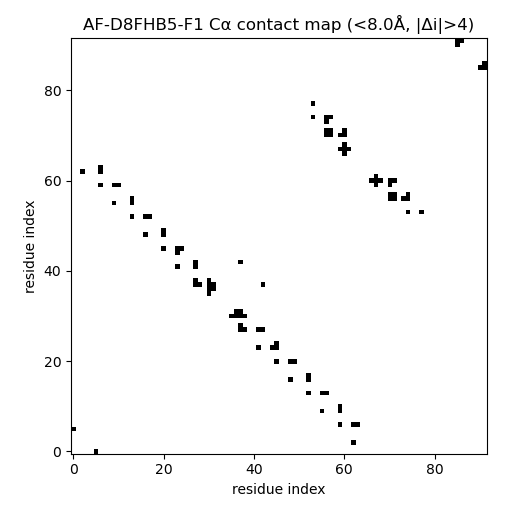0 80 ALA A C 1
ATOM 658 O O . ALA A 1 80 ? -6.396 -1.586 -10.169 1.00 94.00 80 ALA A O 1
ATOM 659 N N . VAL A 1 81 ? -5.831 -0.420 -8.333 1.00 90.69 81 VAL A N 1
ATOM 660 C CA . VAL A 1 81 ? -4.611 0.174 -8.910 1.00 90.69 81 VAL A CA 1
ATOM 661 C C . VAL A 1 81 ? -3.588 -0.906 -9.263 1.00 90.69 81 VAL A C 1
ATOM 663 O O . VAL A 1 81 ? -3.038 -0.895 -10.367 1.00 90.69 81 VAL A O 1
ATOM 666 N N . VAL A 1 82 ? -3.355 -1.862 -8.360 1.00 89.69 82 VAL A N 1
ATOM 667 C CA . VAL A 1 82 ? -2.457 -2.999 -8.603 1.00 89.69 82 VAL A CA 1
ATOM 668 C C . VAL A 1 82 ? -2.959 -3.821 -9.788 1.00 89.69 82 VAL A C 1
ATOM 670 O O . VAL A 1 82 ? -2.192 -4.095 -10.707 1.00 89.69 82 VAL A O 1
ATOM 673 N N . TYR A 1 83 ? -4.249 -4.149 -9.831 1.00 89.94 83 TYR A N 1
ATOM 674 C CA . TYR A 1 83 ? -4.843 -4.897 -10.935 1.00 89.94 83 TYR A CA 1
ATOM 675 C C . TYR A 1 83 ? -4.651 -4.191 -12.284 1.00 89.94 83 TYR A C 1
ATOM 677 O O . TYR A 1 83 ? -4.188 -4.815 -13.239 1.00 89.94 83 TYR A O 1
ATOM 685 N N . ILE A 1 84 ? -4.925 -2.884 -12.361 1.00 89.69 84 ILE A N 1
ATOM 686 C CA . ILE A 1 84 ? -4.710 -2.087 -13.580 1.00 89.69 84 ILE A CA 1
ATOM 687 C C . ILE A 1 84 ? -3.237 -2.126 -14.003 1.00 89.69 84 ILE A C 1
ATOM 689 O O . ILE A 1 84 ? -2.943 -2.312 -15.185 1.00 89.69 84 ILE A O 1
ATOM 693 N N . ALA A 1 85 ? -2.308 -1.991 -13.054 1.00 84.69 85 ALA A N 1
ATOM 694 C CA . ALA A 1 85 ? -0.877 -2.032 -13.340 1.00 84.69 85 ALA A CA 1
ATOM 695 C C . ALA A 1 85 ? -0.426 -3.400 -13.886 1.00 84.69 85 ALA A C 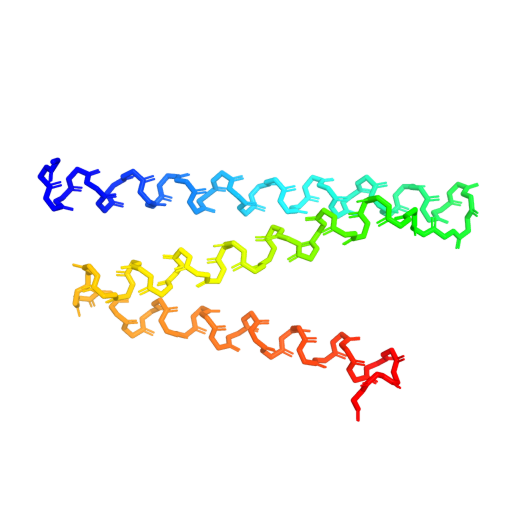1
ATOM 697 O O . ALA A 1 85 ? 0.363 -3.455 -14.830 1.00 84.69 85 ALA A O 1
ATOM 698 N N . PHE A 1 86 ? -0.937 -4.501 -13.329 1.00 81.00 86 PHE A N 1
ATOM 699 C CA . PHE A 1 86 ? -0.616 -5.855 -13.791 1.00 81.00 86 PHE A CA 1
ATOM 700 C C . PHE A 1 86 ? -1.252 -6.179 -15.145 1.00 81.00 86 PHE A C 1
ATOM 702 O O . PHE A 1 86 ? -0.567 -6.726 -16.015 1.00 81.00 86 PHE A O 1
ATOM 709 N N . LYS A 1 87 ? -2.511 -5.780 -15.353 1.00 85.69 87 LYS A N 1
ATOM 710 C CA . LYS A 1 87 ? -3.208 -5.925 -16.635 1.00 85.69 87 LYS A CA 1
ATOM 711 C C . LYS A 1 87 ? -2.505 -5.141 -17.744 1.00 85.69 87 LYS A C 1
ATOM 713 O O . LYS A 1 87 ? -2.247 -5.670 -18.819 1.00 85.69 87 LYS A O 1
ATOM 718 N N . GLY A 1 88 ? -2.106 -3.896 -17.469 1.00 76.38 88 GLY A N 1
ATOM 719 C CA . GLY A 1 88 ? -1.337 -3.076 -18.412 1.00 76.38 88 GLY A CA 1
ATOM 720 C C . GLY A 1 88 ? 0.044 -3.651 -18.753 1.00 76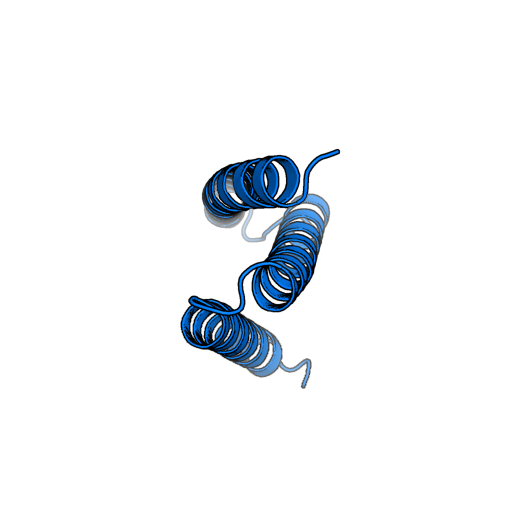.38 88 GLY A C 1
ATOM 721 O O . GLY A 1 88 ? 0.589 -3.356 -19.811 1.00 76.38 88 GLY A O 1
ATOM 722 N N . ALA A 1 89 ? 0.601 -4.499 -17.885 1.00 78.00 89 ALA A N 1
ATOM 723 C CA . ALA A 1 89 ? 1.853 -5.209 -18.127 1.00 78.00 89 ALA A CA 1
ATOM 724 C C . ALA A 1 89 ? 1.672 -6.547 -18.8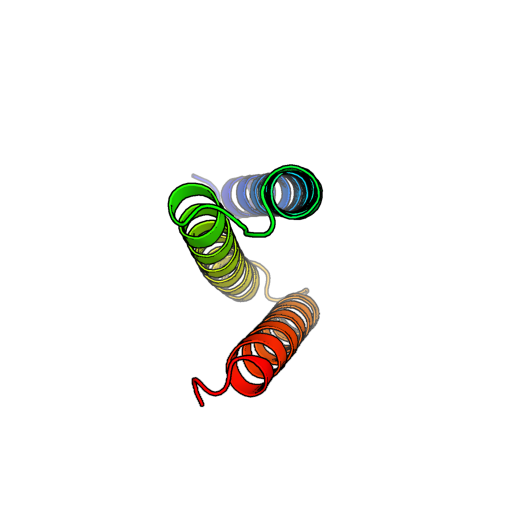75 1.00 78.00 89 ALA A C 1
ATOM 726 O O . ALA A 1 89 ? 2.663 -7.257 -19.058 1.00 78.00 89 ALA A O 1
ATOM 727 N N . GLY A 1 90 ? 0.443 -6.917 -19.261 1.00 74.31 90 GLY A N 1
ATOM 728 C CA . GLY A 1 90 ? 0.139 -8.185 -19.933 1.00 74.31 90 GLY A CA 1
ATOM 729 C C . GLY A 1 90 ? 0.417 -9.420 -19.071 1.00 74.31 90 GLY A C 1
ATOM 730 O O . GLY A 1 90 ? 0.715 -10.486 -19.601 1.00 74.31 90 GLY A O 1
ATOM 731 N N . ARG A 1 91 ? 0.406 -9.267 -17.740 1.00 69.31 91 ARG A N 1
ATOM 732 C CA . ARG A 1 91 ? 0.683 -10.361 -16.791 1.00 69.31 91 ARG A CA 1
ATOM 733 C C . ARG A 1 91 ? -0.578 -11.057 -16.275 1.00 69.31 91 ARG A C 1
ATOM 735 O O . ARG A 1 91 ? -0.452 -12.080 -15.608 1.00 69.31 91 ARG A O 1
ATOM 742 N N . ILE A 1 92 ? -1.744 -10.475 -16.549 1.00 62.50 92 ILE A N 1
ATOM 743 C CA . ILE A 1 92 ? -3.105 -10.950 -16.266 1.00 62.50 92 ILE A CA 1
ATOM 744 C C . ILE A 1 92 ? -3.971 -10.443 -17.417 1.00 62.50 92 ILE A C 1
ATOM 746 O O . ILE A 1 92 ? -4.778 -11.232 -17.943 1.00 62.50 92 ILE A O 1
#